Protein AF-A0A7R9XYV0-F1 (afdb_monomer_lite)

Organism: Micromonas pusilla (NCBI:txid38833)

Foldseek 3Di:
DDDDDDDDPDPDDDDADAADPDDPQQAAEEEEEADDPVVLVVLQPQDDDDPDDPPDGRHVADDALNCSNHPHRYHYYYLCQCLDPPPGSNVSQLRHAHQEYEYYPLVVCPPPPVHDSSVVSVVSGHYPYYHYD

Sequence (133 aa):
GTHVNAPNRRGEFGPGIWGGPGLDKPLRVLAVGGMSRKEADELSSTTPRAGDPPGVTRAATFPPAETLARDYDVVLSTFERMSNKTRDAGEDILRVHFLRLIVDEGHLLGSIGAETTRVQRVRAVRAERRWMM

Radius of gyration: 17.6 Å; chains: 1; bounding box: 37×53×54 Å

Secondary structure (DSSP, 8-state):
----PPP-------S-B---TT------EEEEE---HHHHHHHH--SPPTTPPTT----SSPPPHHHHHHH-SEEEEEHHHHH--STTSSHHHHHBEEEEEEETTGGGGSSTTSHHHHHHHHHHSEEEEEEE-

InterPro domains:
  IPR000330 SNF2, N-terminal domain [PF00176] (32-132)
  IPR027417 P-loop containing nucleoside triphosphate hydrolase [SSF52540] (70-133)
  IPR038718 SNF2-like, N-terminal domain superfamily [G3DSA:3.40.50.10810] (25-133)

Structure (mmCIF, N/CA/C/O backbone):
data_AF-A0A7R9XYV0-F1
#
_entry.id   AF-A0A7R9XYV0-F1
#
loop_
_atom_site.group_PDB
_atom_site.id
_atom_site.type_symbol
_atom_site.label_atom_id
_atom_site.lab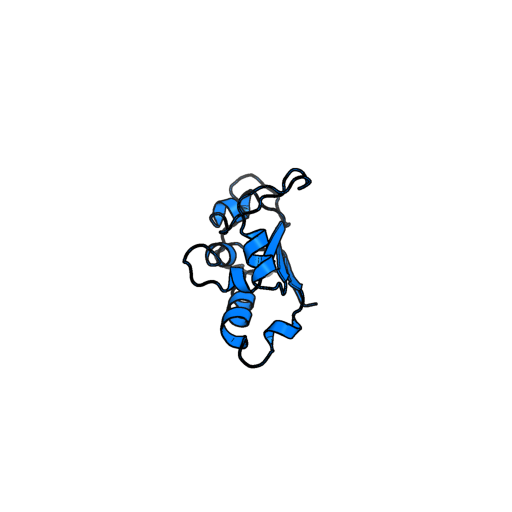el_alt_id
_atom_site.label_comp_id
_atom_site.label_asym_id
_atom_site.label_entity_id
_atom_site.label_seq_id
_atom_site.pdbx_PDB_ins_code
_atom_site.Cartn_x
_atom_site.Cartn_y
_atom_site.Cartn_z
_atom_site.occupancy
_atom_site.B_iso_or_equiv
_atom_site.auth_seq_id
_atom_site.auth_comp_id
_atom_site.auth_asym_id
_atom_site.auth_atom_id
_atom_site.pdbx_PDB_model_num
ATOM 1 N N . GLY A 1 1 ? -4.195 -33.792 39.347 1.00 36.81 1 GLY A N 1
ATOM 2 C CA . GLY A 1 1 ? -4.936 -33.538 38.101 1.00 36.81 1 GLY A CA 1
ATOM 3 C C . GLY A 1 1 ? -4.562 -32.171 37.594 1.00 36.81 1 GLY A C 1
ATOM 4 O O . GLY A 1 1 ? -5.126 -31.190 38.048 1.00 36.81 1 GLY A O 1
ATOM 5 N N . THR A 1 2 ? -3.544 -32.097 36.746 1.00 31.06 2 THR A N 1
ATOM 6 C CA . THR A 1 2 ? 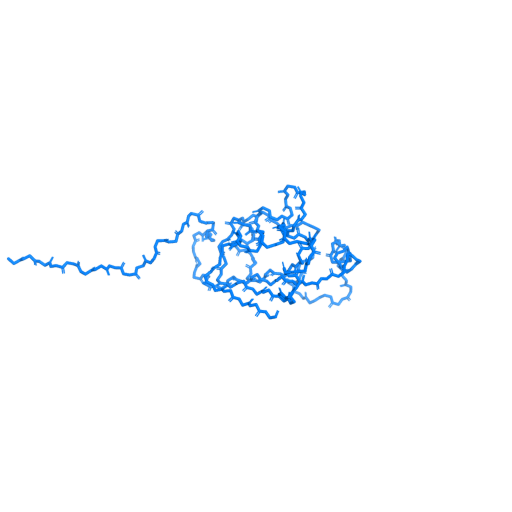-3.063 -30.852 36.146 1.00 31.06 2 THR A CA 1
ATOM 7 C C . THR A 1 2 ? -3.692 -30.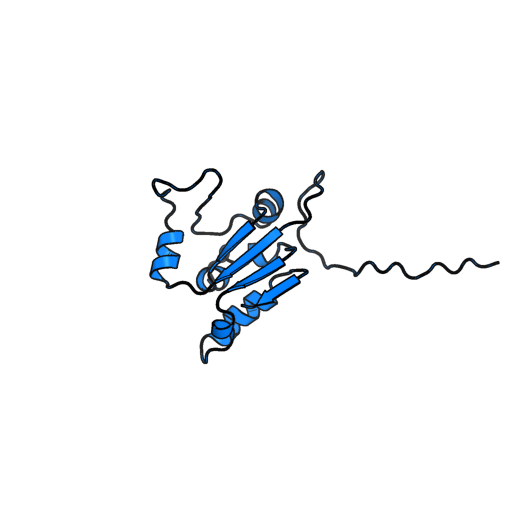723 34.765 1.00 31.06 2 THR A C 1
ATOM 9 O O . THR A 1 2 ? -3.403 -31.505 33.862 1.00 31.06 2 THR A O 1
ATOM 12 N N . HIS A 1 3 ? -4.610 -29.768 34.620 1.00 31.69 3 HIS A N 1
ATOM 13 C CA . HIS A 1 3 ? -5.166 -29.390 33.326 1.00 31.69 3 HIS A CA 1
ATOM 14 C C . HIS A 1 3 ? -4.051 -28.784 32.469 1.00 31.69 3 HIS A C 1
ATOM 16 O O . HIS A 1 3 ? -3.547 -27.699 32.748 1.00 31.69 3 HIS A O 1
ATOM 22 N N . VAL A 1 4 ? -3.660 -29.515 31.429 1.00 36.44 4 VAL A N 1
ATOM 23 C CA . VAL A 1 4 ? -2.806 -29.036 30.343 1.00 36.44 4 VAL A CA 1
ATOM 24 C C . VAL A 1 4 ? -3.636 -28.063 29.506 1.00 36.44 4 VAL A C 1
ATOM 26 O O . VAL A 1 4 ? -4.621 -28.459 28.886 1.00 36.44 4 VAL A O 1
ATOM 29 N N . ASN A 1 5 ? -3.276 -26.780 29.530 1.00 32.16 5 ASN A N 1
ATOM 30 C CA . ASN A 1 5 ? -3.882 -25.769 28.671 1.00 32.16 5 ASN A CA 1
ATOM 31 C C . ASN A 1 5 ? -3.180 -25.819 27.305 1.00 32.16 5 ASN A C 1
ATOM 33 O O . ASN A 1 5 ? -1.960 -25.671 27.222 1.00 32.16 5 ASN A O 1
ATOM 37 N N . ALA A 1 6 ? -3.939 -26.107 26.250 1.00 36.06 6 ALA A N 1
ATOM 38 C CA . ALA A 1 6 ? -3.431 -26.205 24.886 1.00 36.06 6 ALA A CA 1
ATOM 39 C C . ALA A 1 6 ? -2.925 -24.835 24.378 1.00 36.06 6 ALA A C 1
ATOM 41 O O . ALA A 1 6 ? -3.460 -23.797 24.774 1.00 36.06 6 ALA A O 1
ATOM 42 N N . PRO A 1 7 ? -1.927 -24.794 23.475 1.00 38.66 7 PRO A N 1
ATOM 43 C CA . PRO A 1 7 ? -1.404 -23.539 22.951 1.00 38.66 7 PRO A CA 1
ATOM 44 C C . PRO A 1 7 ? -2.447 -22.840 22.067 1.00 38.66 7 PRO A C 1
ATOM 46 O O . PRO A 1 7 ? -2.873 -23.353 21.029 1.00 38.66 7 PRO A O 1
ATOM 49 N N . ASN A 1 8 ? -2.846 -21.640 22.488 1.00 38.38 8 ASN A N 1
ATOM 50 C CA . ASN A 1 8 ? -3.710 -20.726 21.749 1.00 38.38 8 ASN A CA 1
ATOM 51 C C . ASN A 1 8 ? -2.991 -20.287 20.458 1.00 38.38 8 ASN A C 1
ATOM 53 O O . ASN A 1 8 ? -2.082 -19.462 20.496 1.00 38.38 8 ASN A O 1
ATOM 57 N N . ARG A 1 9 ? -3.380 -20.853 19.307 1.00 40.38 9 ARG A N 1
ATOM 58 C CA . ARG A 1 9 ? -2.901 -20.465 17.966 1.00 40.38 9 ARG A CA 1
ATOM 59 C C . ARG A 1 9 ? -3.468 -19.103 17.540 1.00 40.38 9 ARG A C 1
ATOM 61 O O . ARG A 1 9 ? -4.222 -19.014 16.573 1.00 40.38 9 ARG A O 1
ATOM 68 N N . ARG A 1 10 ? -3.105 -18.029 18.235 1.00 36.94 10 ARG A N 1
ATOM 69 C CA . ARG A 1 10 ? -3.212 -16.671 17.690 1.00 36.94 10 ARG A CA 1
ATOM 70 C C . ARG A 1 10 ? -1.799 -16.165 17.488 1.00 36.94 10 ARG A C 1
ATOM 72 O O . ARG A 1 10 ? -1.099 -15.905 18.457 1.00 36.94 10 ARG A O 1
ATOM 79 N N . GLY A 1 11 ? -1.384 -16.122 16.223 1.00 35.88 11 GLY A N 1
ATOM 80 C CA . GLY A 1 11 ? -0.112 -15.538 15.825 1.00 35.88 11 GLY A CA 1
ATOM 81 C C . GLY A 1 11 ? 0.002 -14.136 16.408 1.00 35.88 11 GLY A C 1
ATOM 82 O O . GLY A 1 11 ? -0.914 -13.326 16.281 1.00 35.88 11 GLY A O 1
ATOM 83 N N . GLU A 1 12 ? 1.099 -13.887 17.102 1.00 36.72 12 GLU A N 1
ATOM 84 C CA . GLU A 1 12 ? 1.438 -12.576 17.624 1.00 36.72 12 GLU A CA 1
ATOM 85 C C . GLU A 1 12 ? 1.708 -11.648 16.431 1.00 36.72 12 GLU A C 1
ATOM 87 O O . GLU A 1 12 ? 2.749 -11.716 15.778 1.00 36.72 12 GLU A O 1
ATOM 92 N N . PHE A 1 13 ? 0.725 -10.817 16.087 1.00 46.28 13 PHE A N 1
ATOM 93 C CA . PHE A 1 13 ? 0.873 -9.771 15.081 1.00 46.28 13 PHE A CA 1
ATOM 94 C C . PHE A 1 13 ? 1.501 -8.540 15.747 1.00 46.28 13 PHE A C 1
ATOM 96 O O . PHE A 1 13 ? 1.024 -8.076 16.780 1.00 46.28 13 PHE A O 1
ATOM 103 N N . GLY A 1 14 ? 2.595 -8.030 15.170 1.00 45.97 14 GLY A N 1
ATOM 104 C CA . GLY A 1 14 ? 3.375 -6.918 15.724 1.00 45.97 14 GLY A CA 1
ATOM 105 C C . GLY A 1 14 ? 2.609 -5.585 15.870 1.00 45.97 14 GLY A C 1
ATOM 106 O O . GLY A 1 14 ? 1.455 -5.466 15.454 1.00 45.97 14 GLY A O 1
ATOM 107 N N . PRO A 1 15 ? 3.256 -4.540 16.424 1.00 52.16 15 PRO A N 1
ATOM 108 C CA . PRO A 1 15 ? 2.604 -3.290 16.826 1.00 52.16 15 PRO A CA 1
ATOM 109 C C . PRO A 1 15 ? 2.291 -2.396 15.613 1.00 52.16 15 PRO A C 1
ATOM 111 O O . PRO A 1 15 ? 3.058 -1.494 15.275 1.00 52.16 15 PRO A O 1
ATOM 114 N N . GLY A 1 16 ? 1.223 -2.696 14.871 1.00 56.41 16 GLY A N 1
ATOM 115 C CA . GLY A 1 16 ? 0.648 -1.832 13.829 1.00 56.41 16 GLY A CA 1
ATOM 116 C C . GLY A 1 16 ? -0.494 -0.975 14.371 1.00 56.41 16 GLY A C 1
ATOM 117 O O . GLY A 1 16 ? -1.091 -1.324 15.387 1.00 56.41 16 GLY A O 1
ATOM 118 N N . ILE A 1 17 ? -0.808 0.138 13.699 1.00 63.88 17 ILE A N 1
ATOM 119 C CA . ILE A 1 17 ? -1.995 0.927 14.049 1.00 63.88 17 ILE A CA 1
ATOM 120 C C . ILE A 1 17 ? -3.226 0.158 13.567 1.00 63.88 17 ILE A C 1
ATOM 122 O O . ILE A 1 17 ? -3.434 -0.037 12.367 1.00 63.88 17 ILE A O 1
ATOM 126 N N . TRP A 1 18 ? -4.032 -0.281 14.527 1.00 64.69 18 TRP A N 1
ATOM 127 C CA . TRP A 1 18 ? -5.373 -0.805 14.309 1.00 64.69 18 TRP A CA 1
ATOM 128 C C . TRP A 1 18 ? -6.370 0.325 14.586 1.00 64.69 18 TRP A C 1
ATOM 130 O O . TRP A 1 18 ? -6.154 1.127 15.493 1.00 64.69 18 TRP A O 1
ATOM 140 N N . GLY A 1 19 ? -7.427 0.435 13.776 1.00 54.06 19 GLY A N 1
ATOM 141 C CA . GLY A 1 19 ? -8.462 1.463 13.944 1.00 54.06 19 GLY A CA 1
ATOM 142 C C . GLY A 1 19 ? -9.007 1.523 15.380 1.00 54.06 19 GLY A C 1
ATOM 143 O O . GLY A 1 19 ? -9.084 0.501 16.056 1.00 54.06 19 GLY A O 1
ATOM 144 N N . GLY A 1 20 ? -9.331 2.735 15.840 1.00 46.97 20 GLY A N 1
ATOM 145 C CA . GLY A 1 20 ? -9.718 3.045 17.223 1.00 46.97 20 GLY A CA 1
ATOM 146 C C . GLY A 1 20 ? -10.981 2.334 17.748 1.00 46.97 20 GLY A C 1
ATOM 147 O O . GLY A 1 20 ? -11.615 1.554 17.035 1.00 46.97 20 GLY A O 1
ATOM 148 N N . PRO A 1 21 ? -11.354 2.591 19.015 1.00 40.53 21 PRO A N 1
ATOM 149 C CA . PRO A 1 21 ? -12.288 1.748 19.756 1.00 40.53 21 PRO A CA 1
ATOM 150 C C . PRO A 1 21 ? -13.715 1.817 19.193 1.00 40.53 21 PRO A C 1
ATOM 152 O O . PRO A 1 21 ? -14.299 2.895 19.110 1.00 40.53 21 PRO A O 1
ATOM 155 N N . GLY A 1 22 ? -14.272 0.647 18.849 1.00 49.16 22 GLY A N 1
ATOM 156 C CA . GLY A 1 22 ? -15.691 0.464 18.513 1.00 49.16 22 GLY A CA 1
ATOM 157 C C . GLY A 1 22 ? -16.019 -0.262 17.201 1.00 49.16 22 GLY A C 1
ATOM 158 O O . GLY A 1 22 ? -17.198 -0.387 16.893 1.00 49.16 22 GLY A O 1
ATOM 159 N N . LEU A 1 23 ? -15.041 -0.743 16.422 1.00 47.31 23 LEU A N 1
ATOM 160 C CA . LEU A 1 23 ? -15.299 -1.260 15.070 1.00 47.31 23 LEU A CA 1
ATOM 161 C C . LEU A 1 23 ? -14.760 -2.681 14.834 1.00 47.31 23 LEU A C 1
ATOM 163 O O . LEU A 1 23 ? -13.550 -2.893 14.749 1.00 47.31 23 LEU A O 1
ATOM 167 N N . ASP A 1 24 ? -15.679 -3.617 14.583 1.00 53.03 24 ASP A N 1
ATOM 168 C CA . ASP A 1 24 ? -15.455 -4.774 13.709 1.00 53.03 24 ASP A CA 1
ATOM 169 C C . ASP A 1 24 ? -15.154 -4.272 12.283 1.00 53.03 24 ASP A C 1
ATOM 171 O O . ASP A 1 24 ? -16.018 -4.262 11.407 1.00 53.03 24 ASP A O 1
ATOM 175 N N . LYS A 1 25 ? -13.925 -3.817 12.013 1.00 52.22 25 LYS A N 1
ATOM 176 C CA . LYS A 1 25 ? -13.471 -3.552 10.635 1.00 52.22 25 LYS A CA 1
ATOM 177 C C . LYS A 1 25 ? -12.320 -4.473 10.241 1.00 52.22 25 LYS A C 1
ATOM 179 O O . LYS A 1 25 ? -11.157 -4.106 10.428 1.00 52.22 25 LYS A O 1
ATOM 184 N N . PRO A 1 26 ? -12.619 -5.645 9.648 1.00 55.47 26 PRO A N 1
ATOM 185 C CA . PRO A 1 26 ? -11.608 -6.597 9.221 1.00 55.47 26 PRO A CA 1
ATOM 186 C C . PRO A 1 26 ? -11.348 -6.563 7.707 1.00 55.47 26 PRO A C 1
ATOM 188 O O . PRO A 1 26 ? -11.001 -7.596 7.154 1.00 55.47 26 PRO A O 1
ATOM 191 N N . LEU A 1 27 ? -11.509 -5.436 6.999 1.00 59.81 27 LEU A N 1
ATOM 192 C CA . LEU A 1 27 ? -11.206 -5.362 5.561 1.00 59.81 27 LEU A CA 1
ATOM 193 C C . LEU A 1 27 ? -10.520 -4.039 5.212 1.00 59.81 27 LEU A C 1
ATOM 195 O O . LEU A 1 27 ? -11.174 -3.032 4.981 1.00 59.81 27 LEU A O 1
ATOM 199 N N . ARG A 1 28 ? -9.184 -4.066 5.165 1.00 80.88 28 ARG A N 1
ATOM 200 C CA . ARG A 1 28 ? -8.376 -2.997 4.564 1.00 80.88 28 ARG A CA 1
ATOM 201 C C . ARG A 1 28 ? -7.582 -3.561 3.403 1.00 80.88 28 ARG A C 1
ATOM 203 O O . ARG A 1 28 ? -6.811 -4.507 3.600 1.00 80.88 28 ARG A O 1
ATOM 210 N N . VAL A 1 29 ? -7.764 -2.998 2.215 1.00 82.88 29 VAL A N 1
ATOM 211 C CA . VAL A 1 29 ? -7.055 -3.427 1.005 1.00 82.88 29 VAL A CA 1
ATOM 212 C C . VAL A 1 29 ? -6.178 -2.295 0.501 1.00 82.88 29 VAL A C 1
ATOM 214 O O . VAL A 1 29 ? -6.665 -1.199 0.257 1.00 82.88 29 VAL A O 1
ATOM 217 N N . LEU A 1 30 ? -4.893 -2.573 0.316 1.00 84.12 30 LEU A N 1
ATOM 218 C CA . LEU A 1 30 ? -3.995 -1.705 -0.434 1.00 84.12 30 LEU A CA 1
ATOM 219 C C . LEU A 1 30 ? -3.790 -2.317 -1.818 1.00 84.12 30 LEU A C 1
ATOM 221 O O . LEU A 1 30 ? -3.325 -3.451 -1.904 1.00 84.12 30 LEU A O 1
ATOM 225 N N . ALA A 1 31 ? -4.113 -1.584 -2.880 1.00 85.25 31 ALA A N 1
ATOM 226 C CA . ALA A 1 31 ? -3.755 -1.949 -4.246 1.00 85.25 31 ALA A CA 1
ATOM 227 C C . ALA A 1 31 ? -2.680 -0.995 -4.778 1.00 85.25 31 ALA A C 1
ATOM 229 O O . ALA A 1 31 ? -2.810 0.226 -4.654 1.00 85.25 31 ALA A O 1
ATOM 230 N N . VAL A 1 32 ? -1.611 -1.552 -5.346 1.00 84.94 32 VAL A N 1
ATOM 231 C CA . VAL A 1 32 ? -0.475 -0.802 -5.891 1.00 84.94 32 VAL A CA 1
ATOM 232 C C . VAL A 1 32 ? -0.202 -1.273 -7.310 1.00 84.94 32 VAL A C 1
ATOM 234 O O . VAL A 1 32 ? 0.023 -2.462 -7.490 1.00 84.94 32 VAL A O 1
ATOM 237 N N . GLY A 1 33 ? -0.184 -0.360 -8.282 1.00 81.81 33 GLY A N 1
ATOM 238 C CA . GLY A 1 33 ? 0.076 -0.690 -9.687 1.00 81.81 33 GLY A CA 1
ATOM 239 C C . GLY A 1 33 ? 1.188 0.126 -10.341 1.00 81.81 33 GLY A C 1
ATOM 240 O O . GLY A 1 33 ? 1.646 1.155 -9.814 1.00 81.81 33 GLY A O 1
ATOM 241 N N . GLY A 1 34 ? 1.616 -0.351 -11.511 1.00 71.62 34 GLY A N 1
ATOM 242 C CA . GLY A 1 34 ? 2.409 0.417 -12.463 1.00 71.62 34 GLY A CA 1
ATOM 243 C C . GLY A 1 34 ? 1.561 1.526 -13.078 1.00 71.62 34 GLY A C 1
ATOM 244 O O . GLY A 1 34 ? 0.469 1.284 -13.572 1.00 71.62 34 GLY A O 1
ATOM 245 N N . MET A 1 35 ? 2.044 2.760 -13.019 1.00 66.94 35 MET A N 1
ATOM 246 C CA . MET A 1 35 ? 1.367 3.910 -13.608 1.00 66.94 35 MET A CA 1
ATOM 247 C C . MET A 1 35 ? 2.437 4.877 -14.095 1.00 66.94 35 MET A C 1
ATOM 249 O O . MET A 1 35 ? 3.458 5.044 -13.420 1.00 66.94 35 MET A O 1
ATOM 253 N N . SER A 1 36 ? 2.248 5.470 -15.273 1.00 63.06 36 SER A N 1
ATOM 254 C CA . SER A 1 36 ? 3.211 6.434 -15.796 1.00 63.06 36 SER A CA 1
ATOM 255 C C . SER A 1 36 ? 3.259 7.668 -14.898 1.00 63.06 36 SER A C 1
ATOM 257 O O . SER A 1 36 ? 2.267 8.049 -14.278 1.00 63.06 36 SER A O 1
ATOM 259 N N . ARG A 1 37 ? 4.405 8.348 -14.859 1.00 60.78 37 ARG A N 1
ATOM 260 C CA . ARG A 1 37 ? 4.568 9.563 -14.052 1.00 60.78 37 ARG A CA 1
ATOM 261 C C . ARG A 1 37 ? 3.537 10.648 -14.373 1.00 60.78 37 ARG A C 1
ATOM 263 O O . ARG A 1 37 ? 3.069 11.325 -13.469 1.00 60.78 37 ARG A O 1
ATOM 270 N N . LYS A 1 38 ? 3.120 10.752 -15.641 1.00 63.09 38 LYS A N 1
ATOM 271 C CA . LYS A 1 38 ? 2.043 11.661 -16.066 1.00 63.09 38 LYS A CA 1
ATOM 27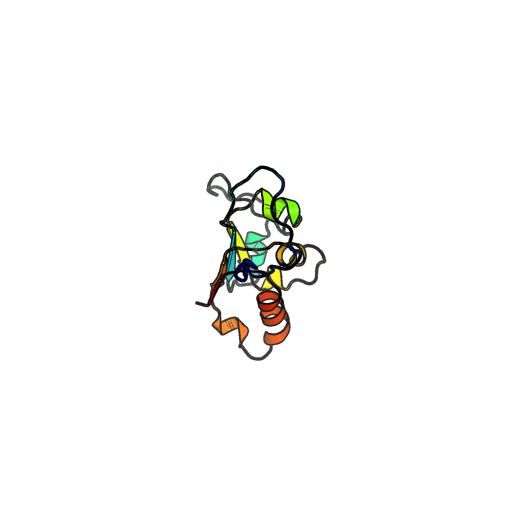2 C C . LYS A 1 38 ? 0.711 11.306 -15.409 1.00 63.09 38 LYS A C 1
ATOM 274 O O . LYS A 1 38 ? 0.046 12.184 -14.881 1.00 63.09 38 LYS A O 1
ATOM 279 N N . GLU A 1 39 ? 0.346 10.029 -15.395 1.00 65.81 39 GLU A N 1
ATOM 280 C CA . GLU A 1 39 ? -0.884 9.554 -14.751 1.00 65.81 39 GLU A CA 1
ATOM 281 C C . GLU A 1 39 ? -0.807 9.669 -13.218 1.00 65.81 39 GLU A C 1
ATOM 283 O O . GLU A 1 39 ? -1.789 10.015 -12.562 1.00 65.81 39 GLU A O 1
ATOM 288 N N . ALA A 1 40 ? 0.374 9.445 -12.633 1.00 64.00 40 ALA A N 1
ATOM 289 C CA . ALA A 1 40 ? 0.606 9.634 -11.206 1.00 64.00 40 ALA A CA 1
ATOM 290 C C . ALA A 1 40 ? 0.478 11.113 -10.796 1.00 64.00 40 ALA A C 1
ATOM 292 O O . ALA A 1 40 ? -0.142 11.403 -9.766 1.00 64.00 40 ALA A O 1
ATOM 293 N N . ASP A 1 41 ? 1.018 12.033 -11.599 1.00 63.97 41 ASP A N 1
ATOM 294 C CA . ASP A 1 41 ? 0.884 13.483 -11.431 1.00 63.97 41 ASP A CA 1
ATOM 295 C C . ASP A 1 41 ? -0.577 13.925 -11.634 1.00 63.97 41 ASP A C 1
ATOM 297 O O . ASP A 1 41 ? -1.103 14.697 -10.832 1.00 63.97 41 ASP A O 1
ATOM 301 N N . GLU A 1 42 ? -1.286 13.361 -12.619 1.00 64.88 42 GLU A N 1
ATOM 302 C CA . GLU A 1 42 ? -2.720 13.604 -12.838 1.00 64.88 42 GLU A CA 1
ATOM 303 C C . GLU A 1 42 ? -3.582 13.152 -11.653 1.00 64.88 42 GLU A C 1
ATOM 305 O O . GLU A 1 42 ? -4.456 13.897 -11.214 1.00 64.88 42 GLU A O 1
ATOM 310 N N . LEU A 1 43 ? -3.320 11.977 -11.072 1.00 62.12 43 LEU A N 1
ATOM 311 C CA . LEU A 1 43 ? -3.992 11.536 -9.843 1.00 62.12 43 LEU A CA 1
ATOM 312 C C . LEU A 1 43 ? -3.603 12.378 -8.622 1.00 62.12 43 LEU A C 1
ATOM 314 O O . LEU A 1 43 ? -4.290 12.334 -7.600 1.00 62.12 43 LEU A O 1
ATOM 318 N N . SER A 1 44 ? -2.453 13.061 -8.675 1.00 59.44 44 SER A N 1
ATOM 319 C CA . SER A 1 44 ? -1.958 13.937 -7.598 1.00 59.44 44 SER A CA 1
ATOM 320 C C . SER A 1 44 ? -2.573 15.324 -7.670 1.00 59.44 44 SER A C 1
ATOM 322 O O . SER A 1 44 ? -2.496 16.065 -6.690 1.00 59.44 44 SER A O 1
ATOM 324 N N . SER A 1 45 ? -3.217 15.658 -8.791 1.00 62.97 45 SER A N 1
ATOM 325 C CA . SER A 1 45 ? -4.062 16.836 -8.895 1.00 62.97 45 SER A CA 1
ATOM 326 C C . SER A 1 45 ? -5.151 16.769 -7.829 1.00 62.97 45 SER A C 1
ATOM 328 O O . SER A 1 45 ? -5.978 15.860 -7.798 1.00 62.97 45 SER A O 1
ATOM 330 N N . THR A 1 46 ? -5.157 17.767 -6.952 1.00 58.72 46 THR A N 1
ATOM 331 C CA . THR A 1 46 ? -6.178 17.970 -5.918 1.00 58.72 46 THR A CA 1
ATOM 332 C C . THR A 1 46 ? -7.499 18.483 -6.494 1.00 58.72 46 THR A C 1
ATOM 334 O O . THR A 1 46 ? -8.436 18.735 -5.740 1.00 58.72 46 THR A O 1
ATOM 337 N N . THR A 1 47 ? -7.591 18.651 -7.819 1.00 59.19 47 THR A N 1
ATOM 338 C CA . THR A 1 47 ? -8.809 19.111 -8.487 1.00 59.19 47 THR A CA 1
ATOM 339 C C . THR A 1 47 ? -9.753 17.921 -8.679 1.00 59.19 47 THR A C 1
ATOM 341 O O . THR A 1 47 ? -9.390 16.986 -9.400 1.00 59.19 47 THR A O 1
ATOM 344 N N . PRO A 1 48 ? -10.959 17.928 -8.079 1.00 58.47 48 PRO A N 1
ATOM 345 C CA . PRO A 1 48 ? -11.960 16.895 -8.329 1.00 58.47 48 PRO A CA 1
ATOM 346 C C . PRO A 1 48 ? -12.283 16.845 -9.824 1.00 58.47 48 PRO A C 1
ATOM 348 O O . PRO A 1 48 ? -12.553 17.888 -10.428 1.00 58.47 48 PRO A O 1
ATOM 351 N N . ARG A 1 49 ? -12.253 15.661 -10.449 1.00 65.25 49 ARG A N 1
ATOM 352 C CA . ARG A 1 49 ? -12.704 15.550 -11.842 1.00 65.25 49 ARG A CA 1
ATOM 353 C C . ARG A 1 49 ? -14.227 15.560 -11.857 1.00 65.25 49 ARG A C 1
ATOM 355 O O . ARG A 1 49 ? -14.878 14.914 -11.037 1.00 65.25 49 ARG A O 1
ATOM 362 N N . ALA A 1 50 ? -14.797 16.262 -12.832 1.00 63.28 50 ALA A N 1
ATOM 363 C CA . ALA A 1 50 ? -16.216 16.140 -13.130 1.00 63.28 50 ALA A CA 1
ATOM 364 C C . ALA A 1 50 ? -16.530 14.663 -13.435 1.00 63.28 50 ALA A C 1
ATOM 366 O O . ALA A 1 50 ? -15.990 14.104 -14.389 1.00 63.28 50 ALA A O 1
ATOM 367 N N . GLY A 1 51 ? -17.361 14.038 -12.597 1.00 70.88 51 GLY A N 1
ATOM 368 C CA . GLY A 1 51 ? -17.742 12.628 -12.719 1.00 70.88 51 GLY A CA 1
ATOM 369 C C . GLY A 1 51 ? -17.062 11.657 -11.747 1.00 70.88 51 GLY A C 1
ATOM 370 O O . GLY A 1 51 ? -17.326 10.461 -11.847 1.00 70.88 51 GLY A O 1
ATOM 371 N N . ASP A 1 52 ? -16.228 12.119 -10.806 1.00 67.88 52 ASP A N 1
ATOM 372 C CA . ASP A 1 52 ? -15.740 11.236 -9.737 1.00 67.88 52 ASP A CA 1
ATOM 373 C C . ASP A 1 52 ? -16.927 10.738 -8.877 1.00 67.88 52 ASP A C 1
ATOM 375 O O . ASP A 1 52 ? -17.777 11.542 -8.472 1.00 67.88 52 ASP A O 1
ATOM 379 N N . PRO A 1 53 ? -17.030 9.423 -8.599 1.00 70.81 53 PRO A N 1
ATOM 380 C CA . PRO A 1 53 ? -18.118 8.898 -7.791 1.00 70.81 53 PRO A CA 1
ATOM 381 C C . PRO A 1 53 ? -18.023 9.388 -6.336 1.00 70.81 53 PRO A C 1
ATOM 383 O O . PRO A 1 53 ? -16.927 9.663 -5.834 1.00 70.81 53 PRO A O 1
ATOM 386 N N . PRO A 1 54 ? -19.162 9.491 -5.626 1.00 71.88 54 PRO A N 1
ATOM 387 C CA . PRO A 1 54 ? -19.175 9.930 -4.236 1.00 71.88 54 PRO A CA 1
ATOM 388 C C . PRO A 1 54 ? -18.307 9.010 -3.366 1.00 71.88 54 PRO A C 1
ATOM 390 O O . PRO A 1 54 ? -18.399 7.787 -3.458 1.00 71.88 54 PRO A O 1
ATOM 393 N N . GLY A 1 55 ? -17.462 9.608 -2.520 1.00 67.88 55 GLY A N 1
ATOM 394 C CA . GLY A 1 55 ? -16.539 8.884 -1.636 1.00 67.88 55 GLY A CA 1
ATOM 395 C C . GLY A 1 55 ? -15.141 8.633 -2.213 1.00 67.88 55 GLY A C 1
ATOM 396 O O . GLY A 1 55 ? -14.307 8.046 -1.526 1.00 67.88 55 GLY A O 1
ATOM 397 N N . VAL A 1 56 ? -14.847 9.091 -3.436 1.00 68.75 56 VAL A N 1
ATOM 398 C CA . VAL A 1 56 ? -13.482 9.069 -3.983 1.00 68.75 56 VAL A CA 1
ATOM 399 C C . VAL A 1 56 ? -12.725 10.324 -3.560 1.00 68.75 56 VAL A C 1
ATOM 401 O O . VAL A 1 56 ? -13.021 11.428 -4.011 1.00 68.75 56 VAL A O 1
ATOM 404 N N . THR A 1 57 ? -11.701 10.144 -2.729 1.00 67.00 57 THR A N 1
ATOM 405 C CA . THR A 1 57 ? -10.768 11.213 -2.352 1.00 67.00 57 THR A CA 1
ATOM 406 C C . THR A 1 57 ? -9.468 11.053 -3.134 1.00 67.00 57 THR A C 1
ATOM 408 O O . THR A 1 57 ? -8.757 10.061 -2.967 1.00 67.00 57 THR A O 1
ATOM 411 N N . ARG A 1 58 ? -9.132 12.041 -3.972 1.00 70.44 58 ARG A N 1
ATOM 412 C CA . ARG A 1 58 ? -7.807 12.163 -4.596 1.00 70.44 58 ARG A CA 1
ATOM 413 C C . ARG A 1 58 ? -6.950 13.120 -3.779 1.00 70.44 58 ARG A C 1
ATOM 415 O O . ARG A 1 58 ? -7.335 14.263 -3.559 1.00 70.44 58 ARG A O 1
ATOM 422 N N . ALA A 1 59 ? -5.788 12.658 -3.338 1.00 66.81 59 ALA A N 1
ATOM 423 C CA . ALA A 1 59 ? -4.838 13.475 -2.596 1.00 66.81 59 ALA A CA 1
ATOM 424 C C . ALA A 1 59 ? -3.439 13.316 -3.189 1.00 66.81 59 ALA A C 1
ATOM 426 O O . ALA A 1 59 ? -3.069 12.233 -3.644 1.00 66.81 59 ALA A O 1
ATOM 427 N N . ALA A 1 60 ? -2.652 14.393 -3.184 1.00 67.12 60 ALA A N 1
ATOM 428 C CA . ALA A 1 60 ? -1.247 14.359 -3.592 1.00 67.12 60 ALA A CA 1
ATOM 429 C C . ALA A 1 60 ? -0.382 13.550 -2.606 1.00 67.12 60 ALA A C 1
ATOM 431 O O . ALA A 1 60 ? 0.588 12.907 -3.003 1.00 67.12 60 ALA A O 1
ATOM 432 N N . THR A 1 61 ? -0.769 13.536 -1.329 1.00 73.88 61 THR A N 1
ATOM 433 C CA . THR A 1 61 ? -0.110 12.814 -0.235 1.00 73.88 61 THR A CA 1
ATOM 434 C C . THR A 1 61 ? -1.079 11.843 0.427 1.00 73.88 61 THR A C 1
ATOM 436 O O . THR A 1 61 ? -2.296 12.016 0.343 1.00 73.88 61 THR A O 1
ATOM 439 N N . PHE A 1 62 ? -0.554 10.819 1.101 1.00 79.81 62 PHE A N 1
ATOM 440 C CA . PHE A 1 62 ? -1.409 9.993 1.946 1.00 79.81 62 PHE A CA 1
ATOM 441 C C . PHE A 1 62 ? -1.849 10.784 3.179 1.00 79.81 62 PHE A C 1
ATOM 443 O O . PHE A 1 62 ? 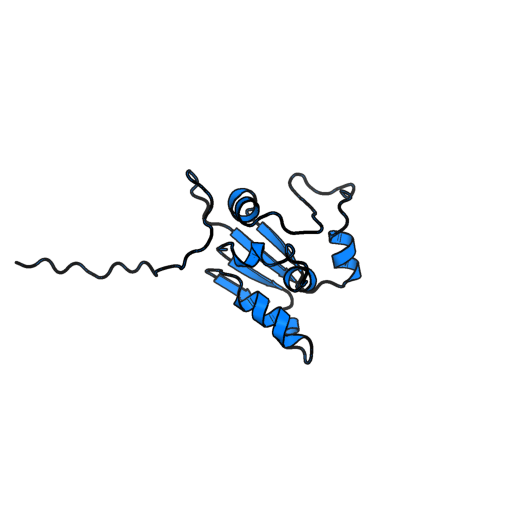-1.077 11.600 3.689 1.00 79.81 62 PHE A O 1
ATOM 450 N N . PRO A 1 63 ? -3.085 10.575 3.660 1.00 83.94 63 PRO A N 1
ATOM 451 C CA . PRO A 1 63 ? -3.467 11.066 4.968 1.00 83.94 63 PRO A CA 1
ATOM 452 C C . PRO A 1 63 ? -2.668 10.329 6.060 1.00 83.94 63 PRO A C 1
ATOM 454 O O . PRO A 1 63 ? -2.124 9.249 5.801 1.00 83.94 63 PRO A O 1
ATOM 457 N N . PRO A 1 64 ? -2.626 10.873 7.289 1.00 86.56 64 PRO A N 1
ATOM 458 C CA . PRO A 1 64 ? -1.939 10.237 8.407 1.00 86.56 64 PRO A CA 1
ATOM 459 C C . PRO A 1 64 ? -2.387 8.788 8.622 1.00 86.56 64 PRO A C 1
ATOM 461 O O . PRO A 1 64 ? -3.550 8.446 8.389 1.00 86.56 64 PRO A O 1
ATOM 464 N N . ALA A 1 65 ? -1.492 7.941 9.138 1.00 85.81 65 ALA A N 1
ATOM 465 C CA . ALA A 1 65 ? -1.758 6.511 9.319 1.00 85.81 65 ALA A CA 1
ATOM 466 C C . ALA A 1 65 ? -3.039 6.205 10.122 1.00 85.81 65 ALA A C 1
ATOM 468 O O . ALA A 1 65 ? -3.735 5.235 9.832 1.00 85.81 65 ALA A O 1
ATOM 469 N N . GLU A 1 66 ? -3.382 7.032 11.113 1.00 86.31 66 GLU A N 1
ATOM 470 C CA . GLU A 1 66 ? -4.614 6.873 11.897 1.00 86.31 66 GLU A CA 1
ATOM 471 C C . GLU A 1 66 ? -5.874 7.116 11.062 1.00 86.31 66 GLU A C 1
ATOM 473 O O . GLU A 1 66 ? -6.829 6.344 11.150 1.00 86.31 66 GLU A O 1
ATOM 478 N N . THR A 1 67 ? -5.855 8.153 10.224 1.00 86.06 67 THR A N 1
ATOM 479 C CA . THR A 1 67 ? -6.932 8.470 9.282 1.00 86.06 67 THR A CA 1
ATOM 480 C C . THR A 1 67 ? -7.047 7.365 8.233 1.00 86.06 67 THR A C 1
ATOM 482 O O . THR A 1 67 ? -8.139 6.848 8.017 1.00 86.06 67 THR A O 1
ATOM 485 N N . LEU A 1 68 ? -5.923 6.909 7.658 1.00 84.31 68 LEU A N 1
ATOM 486 C CA . LEU A 1 68 ? -5.888 5.749 6.754 1.00 84.31 68 LEU A CA 1
ATOM 487 C C . LEU A 1 68 ? -6.506 4.499 7.392 1.00 84.31 68 LEU A C 1
ATOM 489 O O . LEU A 1 68 ? -7.290 3.802 6.758 1.00 84.31 68 LEU A O 1
ATOM 493 N N . ALA A 1 69 ? -6.168 4.203 8.648 1.00 85.19 69 ALA A N 1
ATOM 494 C CA . ALA A 1 69 ? -6.652 3.009 9.334 1.00 85.19 69 ALA A CA 1
ATOM 495 C C . ALA A 1 69 ? -8.138 3.085 9.730 1.00 85.19 69 ALA A C 1
ATOM 497 O O . ALA A 1 69 ? -8.777 2.039 9.908 1.00 85.19 69 ALA A O 1
ATOM 498 N N . ARG A 1 70 ? -8.680 4.291 9.924 1.00 84.12 70 ARG A N 1
ATOM 499 C CA . ARG A 1 70 ? -10.046 4.510 10.419 1.00 84.12 70 ARG A CA 1
ATOM 500 C C . ARG A 1 70 ? -11.056 4.712 9.291 1.00 84.12 70 ARG A C 1
ATOM 502 O O . ARG A 1 70 ? -12.120 4.083 9.309 1.00 84.12 70 ARG A O 1
ATOM 509 N N . ASP A 1 71 ? -10.694 5.545 8.323 1.00 86.06 71 ASP A N 1
ATOM 510 C CA . ASP A 1 71 ? -11.648 6.152 7.393 1.00 86.06 71 ASP A CA 1
ATOM 511 C C . ASP A 1 71 ? -11.601 5.523 5.993 1.00 86.06 71 ASP A C 1
ATOM 513 O O . ASP A 1 71 ? -12.509 5.747 5.198 1.00 86.06 71 ASP A O 1
ATOM 517 N N . TYR A 1 72 ? -10.582 4.705 5.696 1.00 85.50 72 TYR A N 1
ATOM 518 C CA . TYR A 1 72 ? -10.393 4.086 4.382 1.00 85.50 72 TYR A CA 1
ATOM 519 C C . TYR A 1 72 ? -10.455 2.559 4.463 1.00 85.50 72 TYR A C 1
ATOM 521 O O . TYR A 1 72 ? -9.670 1.918 5.165 1.00 85.50 72 TYR A O 1
ATOM 529 N N . ASP A 1 73 ? -11.357 1.970 3.679 1.00 85.50 73 ASP A N 1
ATOM 530 C CA . ASP A 1 73 ? -11.465 0.513 3.536 1.00 85.50 73 ASP A CA 1
ATOM 531 C C . ASP A 1 73 ? -10.603 -0.001 2.359 1.00 85.50 73 ASP A C 1
ATOM 533 O O . ASP A 1 73 ? -10.044 -1.102 2.405 1.00 85.50 73 ASP A O 1
ATOM 537 N N . VAL A 1 74 ? -10.421 0.819 1.314 1.00 88.12 74 VAL A N 1
ATOM 538 C CA . VAL A 1 74 ? -9.557 0.529 0.159 1.00 88.12 74 VAL A CA 1
ATOM 539 C C . VAL A 1 74 ? -8.662 1.729 -0.139 1.00 88.12 74 VAL A C 1
ATOM 541 O O . VAL A 1 74 ? -9.133 2.859 -0.243 1.00 88.12 74 VAL A O 1
ATOM 544 N N . VAL A 1 75 ? -7.367 1.470 -0.312 1.00 87.69 75 VAL A N 1
ATOM 545 C CA . VAL A 1 75 ? -6.360 2.454 -0.712 1.00 87.69 75 VAL A CA 1
ATOM 546 C C . VAL A 1 75 ? -5.803 2.036 -2.067 1.00 87.69 75 VAL A C 1
ATOM 548 O O . VAL A 1 75 ? -5.267 0.938 -2.208 1.00 87.69 75 VAL A O 1
ATOM 551 N N . LEU A 1 76 ? -5.922 2.913 -3.062 1.00 87.69 76 LEU A N 1
ATOM 552 C CA . LEU A 1 76 ? -5.321 2.733 -4.382 1.00 87.69 76 LEU A CA 1
ATOM 553 C C . LEU A 1 76 ? -4.091 3.638 -4.493 1.00 87.69 76 LEU A C 1
ATOM 555 O O . LEU A 1 76 ? -4.163 4.827 -4.184 1.00 87.69 76 LEU A O 1
ATOM 559 N N . SER A 1 77 ? -2.960 3.081 -4.915 1.00 84.75 77 SER A N 1
ATOM 560 C CA . SER A 1 77 ? -1.693 3.803 -5.036 1.00 84.75 77 SER A CA 1
ATOM 561 C C . SER A 1 77 ? -0.879 3.319 -6.236 1.00 84.75 77 SER A C 1
ATOM 563 O O . SER A 1 77 ? -1.171 2.303 -6.858 1.00 84.75 77 SER A O 1
ATOM 565 N N . THR A 1 78 ? 0.196 4.041 -6.535 1.00 83.25 78 THR A N 1
ATOM 566 C CA . THR A 1 78 ? 1.222 3.651 -7.504 1.00 83.25 78 THR A CA 1
ATOM 567 C C . THR A 1 78 ? 2.532 3.333 -6.786 1.00 83.25 78 THR A C 1
ATOM 569 O O . THR A 1 78 ? 2.758 3.775 -5.650 1.00 83.25 78 THR A O 1
ATOM 572 N N . PHE A 1 79 ? 3.430 2.595 -7.445 1.00 79.81 79 PHE A N 1
ATOM 573 C CA . PHE A 1 79 ? 4.778 2.381 -6.910 1.00 79.81 79 PHE A CA 1
ATOM 574 C C . PHE A 1 79 ? 5.553 3.686 -6.742 1.00 79.81 79 PHE A C 1
ATOM 576 O O . PHE A 1 79 ? 6.315 3.820 -5.788 1.00 79.81 79 PHE A O 1
ATOM 583 N N . GLU A 1 80 ? 5.375 4.648 -7.649 1.00 76.94 80 GLU A N 1
ATOM 584 C CA . GLU A 1 80 ? 6.066 5.939 -7.593 1.00 76.94 80 GLU A CA 1
ATOM 585 C C . GLU A 1 80 ? 5.683 6.726 -6.339 1.00 76.94 80 GLU A C 1
ATOM 587 O O . GLU A 1 80 ? 6.562 7.220 -5.640 1.00 76.94 80 GLU A O 1
ATOM 592 N N . ARG A 1 81 ? 4.392 6.757 -5.987 1.00 77.00 81 ARG A N 1
ATOM 593 C CA . ARG A 1 81 ? 3.918 7.426 -4.769 1.00 77.00 81 ARG A CA 1
ATOM 594 C C . ARG A 1 81 ? 4.428 6.751 -3.510 1.00 77.00 81 ARG A C 1
ATOM 596 O O . ARG A 1 81 ? 5.025 7.408 -2.669 1.00 77.00 81 ARG A O 1
ATOM 603 N N . MET A 1 82 ? 4.294 5.429 -3.438 1.00 77.62 82 MET A N 1
ATOM 604 C CA . MET A 1 82 ? 4.753 4.647 -2.288 1.00 77.62 82 MET A CA 1
ATOM 605 C C . MET A 1 82 ? 6.283 4.690 -2.105 1.00 77.62 82 MET A C 1
ATOM 607 O O . MET A 1 82 ? 6.783 4.504 -0.996 1.00 77.62 82 MET A O 1
ATOM 611 N N . SER A 1 83 ? 7.040 4.907 -3.187 1.00 72.31 83 SER A N 1
ATOM 612 C CA . SER A 1 83 ? 8.507 4.999 -3.163 1.00 72.31 83 SER A CA 1
ATOM 613 C C . SER A 1 83 ? 9.045 6.430 -3.076 1.00 72.31 83 SER A C 1
ATOM 615 O O . SER A 1 83 ? 10.260 6.602 -2.939 1.00 72.31 83 SER A O 1
ATOM 617 N N . ASN A 1 84 ? 8.176 7.446 -3.111 1.00 70.06 84 ASN A N 1
ATOM 618 C CA . ASN A 1 84 ? 8.584 8.840 -3.006 1.00 70.06 84 ASN A CA 1
ATOM 619 C C . ASN A 1 84 ? 9.204 9.110 -1.623 1.00 70.06 84 ASN A C 1
ATOM 621 O O . ASN A 1 84 ? 8.718 8.648 -0.594 1.00 70.06 84 ASN A O 1
ATOM 625 N N . LYS A 1 85 ? 10.325 9.837 -1.605 1.00 57.91 85 LYS A N 1
ATOM 626 C CA . LYS A 1 85 ? 11.117 10.122 -0.396 1.00 57.91 85 LYS A CA 1
ATOM 627 C C . LYS A 1 85 ? 10.591 11.309 0.411 1.00 57.91 85 LYS A C 1
ATOM 629 O O . LYS A 1 85 ? 11.130 11.590 1.479 1.00 57.91 85 LYS A O 1
ATOM 634 N N . THR A 1 86 ? 9.589 12.033 -0.091 1.00 57.91 86 THR A N 1
ATOM 635 C CA . THR A 1 86 ? 8.916 13.062 0.708 1.00 57.91 86 THR A CA 1
ATOM 636 C C . THR A 1 86 ? 8.235 12.386 1.894 1.00 57.91 86 THR A C 1
ATOM 638 O O . THR A 1 86 ? 7.550 11.378 1.734 1.00 57.91 86 THR A O 1
ATOM 641 N N . ARG A 1 87 ? 8.502 12.919 3.089 1.00 52.38 87 ARG A N 1
ATOM 642 C CA . ARG A 1 87 ? 8.363 12.260 4.400 1.00 52.38 87 ARG A CA 1
ATOM 643 C C . ARG A 1 87 ? 6.970 11.675 4.690 1.00 52.38 87 ARG A C 1
ATOM 645 O O . ARG A 1 87 ? 6.866 10.759 5.497 1.00 52.38 87 ARG A O 1
ATOM 652 N N . ASP A 1 88 ? 5.953 12.137 3.969 1.00 54.75 88 ASP A N 1
ATOM 653 C CA . ASP A 1 88 ? 4.542 11.855 4.245 1.00 54.75 88 ASP A CA 1
ATOM 654 C C . ASP A 1 88 ? 3.884 10.947 3.183 1.00 54.75 88 ASP A C 1
ATOM 656 O O . ASP A 1 88 ? 2.817 10.383 3.400 1.00 54.75 88 ASP A O 1
ATOM 660 N N . ALA A 1 89 ? 4.516 10.737 2.022 1.00 58.72 89 ALA A N 1
ATOM 661 C CA . ALA A 1 89 ? 3.873 10.069 0.882 1.00 58.72 89 ALA A CA 1
ATOM 662 C C . ALA A 1 89 ? 4.012 8.533 0.872 1.00 58.72 89 ALA A C 1
ATOM 664 O O . ALA A 1 89 ? 3.612 7.885 -0.088 1.00 58.72 89 ALA A O 1
ATOM 665 N N . GLY A 1 90 ? 4.524 7.911 1.933 1.00 68.44 90 GLY A N 1
ATOM 666 C CA . GLY A 1 90 ? 4.642 6.448 1.977 1.00 68.44 90 GLY A CA 1
ATOM 667 C C . GLY A 1 90 ? 4.882 5.856 3.358 1.00 68.44 90 GLY A C 1
ATOM 668 O O . GLY A 1 90 ? 4.572 4.687 3.569 1.00 68.44 90 GLY A O 1
ATOM 669 N N . GLU A 1 91 ? 5.385 6.640 4.314 1.00 80.88 91 GLU A N 1
ATOM 670 C CA . GLU A 1 91 ? 5.611 6.174 5.689 1.00 80.88 91 GLU A CA 1
ATOM 671 C C . GLU A 1 91 ? 4.305 5.817 6.405 1.00 80.88 91 GLU A C 1
ATOM 673 O O . GLU A 1 91 ? 4.245 4.802 7.098 1.00 80.88 91 GLU A O 1
ATOM 678 N N . ASP A 1 92 ? 3.234 6.586 6.195 1.00 85.31 92 ASP A N 1
ATOM 679 C CA . ASP A 1 92 ? 1.950 6.312 6.842 1.00 85.31 92 ASP A CA 1
ATOM 680 C C . ASP A 1 92 ? 1.329 4.990 6.382 1.00 85.31 92 ASP A C 1
ATOM 682 O O . ASP A 1 92 ? 0.817 4.236 7.208 1.00 85.31 92 ASP A O 1
ATOM 686 N N . ILE A 1 93 ? 1.482 4.630 5.102 1.00 86.88 93 ILE A N 1
ATOM 687 C CA . ILE A 1 93 ? 1.079 3.310 4.597 1.00 86.88 93 ILE A CA 1
ATOM 688 C C . ILE A 1 93 ? 1.821 2.194 5.338 1.00 86.88 93 ILE A C 1
ATOM 690 O O . ILE A 1 93 ? 1.215 1.190 5.706 1.00 86.88 93 ILE A O 1
ATOM 694 N N . LEU A 1 94 ? 3.124 2.349 5.588 1.00 88.56 94 LEU A N 1
ATOM 695 C CA . LEU A 1 94 ? 3.918 1.315 6.260 1.00 88.56 94 LEU A CA 1
ATOM 696 C C . LEU A 1 94 ? 3.524 1.112 7.735 1.00 88.56 94 LEU A C 1
ATOM 698 O O . LEU A 1 94 ? 3.843 0.076 8.324 1.00 88.56 94 LEU A O 1
ATOM 702 N N . ARG A 1 95 ? 2.829 2.084 8.338 1.00 88.62 95 ARG A N 1
ATOM 703 C CA . ARG A 1 95 ? 2.370 2.045 9.737 1.00 88.62 95 ARG A CA 1
ATOM 704 C C . ARG A 1 95 ? 0.993 1.400 9.906 1.00 88.62 95 ARG A C 1
ATOM 706 O O . ARG A 1 95 ? 0.647 1.001 11.023 1.00 88.62 95 ARG A O 1
ATOM 713 N N . VAL A 1 96 ? 0.230 1.271 8.822 1.00 88.00 96 VAL A N 1
ATOM 714 C CA . VAL A 1 96 ? -1.095 0.640 8.812 1.00 88.00 96 VAL A CA 1
ATOM 715 C C . VAL A 1 96 ? -0.962 -0.865 8.591 1.00 88.00 96 VAL A C 1
ATOM 717 O O . VAL A 1 96 ? -0.164 -1.325 7.774 1.00 88.00 96 VAL A O 1
ATOM 720 N N . HIS A 1 97 ? -1.758 -1.649 9.322 1.00 89.81 97 HIS A N 1
ATOM 721 C CA . HIS A 1 97 ? -1.902 -3.078 9.055 1.00 89.81 97 HIS A CA 1
ATOM 722 C C . HIS A 1 97 ? -3.095 -3.332 8.125 1.00 89.81 97 HIS A C 1
ATOM 724 O O . HIS A 1 97 ? -4.250 -3.053 8.472 1.00 89.81 97 HIS A O 1
ATOM 730 N N . PHE A 1 98 ? -2.803 -3.854 6.935 1.00 90.00 98 PHE A N 1
ATOM 731 C CA . PHE A 1 98 ? -3.794 -4.187 5.916 1.00 90.00 98 PHE A CA 1
ATOM 732 C C . PHE A 1 98 ? -4.222 -5.654 6.011 1.00 90.00 98 PHE A C 1
ATOM 734 O O . PHE A 1 98 ? -3.434 -6.536 6.345 1.00 90.00 98 PHE A O 1
ATOM 741 N N . LEU A 1 99 ? -5.464 -5.952 5.635 1.00 91.88 99 LEU A N 1
ATOM 742 C CA . LEU A 1 99 ? -5.885 -7.340 5.448 1.00 91.88 99 LEU A CA 1
ATOM 743 C C . LEU A 1 99 ? -5.252 -7.922 4.177 1.00 91.88 99 LEU A C 1
ATOM 745 O O . LEU A 1 99 ? -4.815 -9.075 4.146 1.00 91.88 99 LEU A O 1
ATOM 749 N N . ARG A 1 100 ? -5.228 -7.127 3.102 1.00 92.50 100 ARG A N 1
ATOM 750 C CA . ARG A 1 100 ? -4.744 -7.562 1.793 1.00 92.50 100 ARG A CA 1
ATOM 751 C C . ARG A 1 100 ? -3.910 -6.479 1.125 1.00 92.50 100 ARG A C 1
ATOM 753 O O . ARG A 1 100 ? -4.336 -5.335 1.026 1.00 92.50 100 ARG A O 1
ATOM 760 N N . LEU A 1 101 ? -2.756 -6.880 0.616 1.00 92.44 101 LEU A N 1
ATOM 761 C CA . LEU A 1 101 ? -1.991 -6.135 -0.371 1.00 92.44 101 LEU A CA 1
ATOM 762 C C . LEU A 1 101 ? -2.199 -6.789 -1.740 1.00 92.44 101 LEU A C 1
ATOM 764 O O . LEU A 1 101 ? -2.021 -8.001 -1.871 1.00 92.44 101 LEU A O 1
ATOM 768 N N . ILE A 1 102 ? -2.565 -5.994 -2.736 1.00 94.06 102 ILE A N 1
ATOM 769 C CA . ILE A 1 102 ? -2.661 -6.381 -4.141 1.00 94.06 102 ILE A CA 1
ATOM 770 C C . ILE A 1 102 ? -1.605 -5.579 -4.893 1.00 94.06 102 ILE A C 1
ATOM 772 O O . ILE A 1 102 ? -1.583 -4.353 -4.827 1.00 94.06 102 ILE A O 1
ATOM 776 N N . VAL A 1 103 ? -0.708 -6.277 -5.566 1.00 91.06 103 VAL A N 1
ATOM 777 C CA . VAL A 1 103 ? 0.324 -5.690 -6.407 1.00 91.06 103 VAL A CA 1
ATOM 778 C C . VAL A 1 103 ? -0.039 -6.026 -7.839 1.00 91.06 103 VAL A C 1
ATOM 780 O O . VAL A 1 103 ? -0.002 -7.192 -8.225 1.00 91.06 103 VAL A O 1
ATOM 783 N N . ASP A 1 104 ? -0.426 -4.999 -8.574 1.00 87.38 104 ASP A N 1
ATOM 784 C CA . ASP A 1 104 ? -0.688 -5.049 -10.000 1.00 87.38 104 ASP A CA 1
ATOM 785 C C . ASP A 1 104 ? 0.609 -4.752 -10.761 1.00 87.38 104 ASP A C 1
ATOM 787 O O . ASP A 1 104 ? 1.434 -3.944 -10.315 1.00 87.38 104 ASP A O 1
ATOM 791 N N . GLU A 1 105 ? 0.812 -5.436 -11.881 1.00 83.06 105 GLU A N 1
ATOM 792 C CA . GLU A 1 105 ? 2.065 -5.420 -12.640 1.00 83.06 105 GLU A CA 1
ATOM 793 C C . GLU A 1 105 ? 3.287 -5.830 -11.799 1.00 83.06 105 GLU A C 1
ATOM 795 O O . GLU A 1 105 ? 4.348 -5.197 -11.819 1.00 83.06 105 GLU A O 1
ATOM 800 N N . GLY A 1 106 ? 3.160 -6.921 -11.037 1.00 78.88 106 GLY A N 1
ATOM 801 C CA . GLY A 1 106 ? 4.192 -7.412 -10.123 1.00 78.88 106 GLY A CA 1
ATOM 802 C C . GLY A 1 106 ? 5.527 -7.723 -10.806 1.00 78.88 106 GLY A C 1
ATOM 803 O O . GLY A 1 106 ? 6.576 -7.658 -10.162 1.00 78.88 106 GLY A O 1
ATOM 804 N N . HIS A 1 107 ? 5.522 -7.979 -12.117 1.00 81.62 107 HIS A N 1
ATOM 805 C CA . HIS A 1 107 ? 6.733 -8.147 -12.922 1.00 81.62 107 HIS A CA 1
ATOM 806 C C . HIS A 1 107 ? 7.636 -6.892 -12.920 1.00 81.62 107 HIS A C 1
ATOM 808 O O . HIS A 1 107 ? 8.859 -7.012 -13.012 1.00 81.62 107 HIS A O 1
ATOM 814 N N . LEU A 1 108 ? 7.070 -5.695 -12.707 1.00 78.00 108 LEU A N 1
ATOM 815 C CA . LEU A 1 108 ? 7.806 -4.428 -12.590 1.00 78.00 108 LEU A CA 1
ATOM 816 C C . LEU A 1 108 ? 8.637 -4.314 -11.303 1.00 78.00 108 LEU A C 1
ATOM 818 O O . LEU A 1 108 ? 9.438 -3.386 -11.157 1.00 78.00 108 LEU A O 1
ATOM 822 N N . LEU A 1 109 ? 8.461 -5.234 -10.352 1.00 75.00 109 LEU A N 1
ATOM 823 C CA . LEU A 1 109 ? 9.277 -5.291 -9.141 1.00 75.00 109 LEU A CA 1
ATOM 824 C C . LEU A 1 109 ? 10.670 -5.884 -9.384 1.00 75.00 109 LEU A C 1
ATOM 826 O O . LEU A 1 109 ? 11.584 -5.562 -8.630 1.00 75.00 109 LEU A O 1
ATOM 830 N N . GLY A 1 110 ? 10.834 -6.724 -10.410 1.00 65.50 110 GLY A N 1
ATOM 831 C CA . GLY A 1 110 ? 12.092 -7.409 -10.739 1.00 65.50 110 GLY A CA 1
ATOM 832 C C . GLY A 1 110 ? 12.823 -6.853 -11.965 1.00 65.50 110 GLY A C 1
ATOM 833 O O . GLY A 1 110 ? 13.727 -7.502 -12.478 1.00 65.50 110 GLY A O 1
ATOM 834 N N . SER A 1 111 ? 12.409 -5.697 -12.498 1.00 66.12 111 SER A N 1
ATOM 835 C CA . SER A 1 111 ? 13.058 -5.103 -13.672 1.00 66.12 111 SER A CA 1
ATOM 836 C C . SER A 1 111 ? 14.358 -4.389 -13.287 1.00 66.12 111 SER A C 1
ATOM 838 O O . SER A 1 111 ? 14.334 -3.467 -12.464 1.00 66.12 111 SER A O 1
ATOM 840 N N . ILE A 1 112 ? 15.460 -4.775 -13.936 1.00 48.09 112 ILE A N 1
ATOM 841 C CA . ILE A 1 112 ? 16.835 -4.307 -13.698 1.00 48.09 112 ILE A CA 1
ATOM 842 C C . ILE A 1 112 ? 16.886 -2.776 -13.538 1.00 48.09 112 ILE A C 1
ATOM 844 O O . ILE A 1 112 ? 16.548 -2.030 -14.456 1.00 48.09 112 ILE A O 1
ATOM 848 N N . GLY A 1 113 ? 17.314 -2.303 -12.361 1.00 56.72 113 GLY A N 1
ATOM 849 C CA . GLY A 1 113 ? 17.538 -0.874 -12.072 1.00 56.72 113 GLY A CA 1
ATOM 850 C C . GLY A 1 113 ? 16.388 -0.124 -11.380 1.00 56.72 113 GLY A C 1
ATOM 851 O O . GLY A 1 113 ? 16.587 1.005 -10.933 1.00 56.72 113 GLY A O 1
ATOM 852 N N . ALA A 1 114 ? 15.217 -0.745 -11.208 1.00 54.91 114 ALA A N 1
ATOM 853 C CA . ALA A 1 114 ? 14.094 -0.206 -10.422 1.00 54.91 114 ALA A CA 1
ATOM 854 C C . ALA A 1 114 ? 13.946 -0.853 -9.024 1.00 54.91 114 ALA A C 1
ATOM 856 O O . ALA A 1 114 ? 13.028 -0.535 -8.259 1.00 54.91 114 ALA A O 1
ATOM 857 N N . GLU A 1 115 ? 14.843 -1.787 -8.707 1.00 55.12 115 GLU A N 1
ATOM 858 C CA . GLU A 1 115 ? 14.540 -2.948 -7.868 1.00 55.12 115 GLU A CA 1
ATOM 859 C C . GLU A 1 115 ? 14.512 -2.680 -6.367 1.00 55.12 115 GLU A C 1
ATOM 861 O O . GLU A 1 115 ? 13.607 -3.154 -5.687 1.00 55.12 115 GLU A O 1
ATOM 866 N N . THR A 1 116 ? 15.447 -1.921 -5.793 1.00 61.25 116 THR A N 1
ATOM 867 C CA . THR A 1 116 ? 15.573 -1.953 -4.328 1.00 61.25 116 THR A CA 1
ATOM 868 C C . THR A 1 116 ? 14.448 -1.182 -3.642 1.00 61.25 116 THR A C 1
ATOM 870 O O . THR A 1 116 ? 13.775 -1.723 -2.778 1.00 61.25 116 THR A O 1
ATOM 873 N N . THR A 1 117 ? 14.159 0.066 -4.015 1.00 73.19 117 THR A N 1
ATOM 874 C CA . THR A 1 117 ? 13.195 0.869 -3.238 1.00 73.19 117 THR A CA 1
ATOM 875 C C . THR A 1 117 ? 11.754 0.367 -3.369 1.00 73.19 117 THR A C 1
ATOM 877 O O . THR A 1 117 ? 11.047 0.325 -2.364 1.00 73.19 117 THR A O 1
ATOM 880 N N . ARG A 1 118 ? 11.312 -0.067 -4.557 1.00 79.12 118 ARG A N 1
ATOM 881 C CA . ARG A 1 118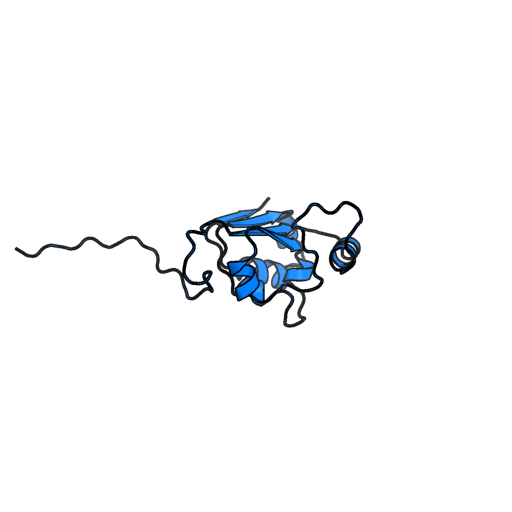 ? 9.938 -0.567 -4.759 1.00 79.12 118 ARG A CA 1
ATOM 882 C C . ARG A 1 118 ? 9.722 -1.903 -4.059 1.00 79.12 118 ARG A C 1
ATOM 884 O O . ARG A 1 118 ? 8.776 -2.031 -3.285 1.00 79.12 118 ARG A O 1
ATOM 891 N N . VAL A 1 119 ? 10.635 -2.859 -4.251 1.00 81.12 119 VAL A N 1
ATOM 892 C CA . VAL A 1 119 ? 10.570 -4.169 -3.587 1.00 81.12 119 VAL A CA 1
ATOM 893 C C . VAL A 1 119 ? 10.659 -4.016 -2.075 1.00 81.12 119 VAL A C 1
ATOM 895 O O . VAL A 1 119 ? 9.875 -4.636 -1.359 1.00 81.12 119 VAL A O 1
ATOM 898 N N . GLN A 1 120 ? 11.569 -3.178 -1.568 1.00 83.00 120 GLN A N 1
ATOM 899 C CA . GLN A 1 120 ? 11.708 -2.961 -0.126 1.00 83.00 120 GLN A CA 1
ATOM 900 C C . GLN A 1 120 ? 10.455 -2.308 0.467 1.00 83.00 120 GLN A C 1
ATOM 902 O O . GLN A 1 120 ? 9.999 -2.738 1.523 1.00 83.00 120 GLN A O 1
ATOM 907 N N . ARG A 1 121 ? 9.835 -1.342 -0.226 1.00 84.56 121 ARG A N 1
ATOM 908 C CA . ARG A 1 121 ? 8.563 -0.739 0.205 1.00 84.56 121 ARG A CA 1
ATOM 909 C C . ARG A 1 121 ? 7.426 -1.757 0.211 1.00 84.56 121 ARG A C 1
ATOM 911 O O . ARG A 1 121 ? 6.762 -1.894 1.231 1.00 84.56 121 ARG A O 1
ATOM 918 N N . VAL A 1 122 ? 7.252 -2.525 -0.869 1.00 87.50 122 VAL A N 1
ATOM 919 C CA . VAL A 1 122 ? 6.250 -3.605 -0.937 1.00 87.50 122 VAL A CA 1
ATOM 920 C C . VAL A 1 122 ? 6.461 -4.606 0.197 1.00 87.50 122 VAL A C 1
ATOM 922 O O . VAL A 1 122 ? 5.504 -4.969 0.877 1.00 87.50 122 VAL A O 1
ATOM 925 N N . ARG A 1 123 ? 7.704 -5.033 0.455 1.00 86.88 123 ARG A N 1
ATOM 926 C CA . ARG A 1 123 ? 8.032 -5.938 1.569 1.00 86.88 123 ARG A CA 1
ATOM 927 C C . ARG A 1 123 ? 7.701 -5.326 2.930 1.00 86.88 123 ARG A C 1
ATOM 929 O O . ARG A 1 123 ? 7.152 -6.032 3.771 1.00 86.88 123 ARG A O 1
ATOM 936 N N . ALA A 1 124 ? 7.984 -4.040 3.122 1.00 88.19 124 ALA A N 1
ATOM 937 C CA . ALA A 1 124 ? 7.751 -3.329 4.376 1.00 88.19 124 ALA A CA 1
ATOM 938 C C . ALA A 1 124 ? 6.262 -3.111 4.703 1.00 88.19 124 ALA A C 1
ATOM 940 O O . ALA A 1 124 ? 5.927 -2.968 5.879 1.00 88.19 124 ALA A O 1
ATOM 941 N N . VAL A 1 125 ? 5.365 -3.108 3.705 1.00 89.62 125 VAL A N 1
ATOM 942 C CA . VAL A 1 125 ? 3.912 -3.042 3.947 1.00 89.62 125 VAL A CA 1
ATOM 943 C C . VAL A 1 125 ? 3.490 -4.210 4.833 1.00 89.62 125 VAL A C 1
ATOM 945 O O . VAL A 1 125 ? 3.776 -5.369 4.529 1.00 89.62 125 VAL A O 1
ATOM 948 N N . ARG A 1 126 ? 2.764 -3.921 5.913 1.00 90.69 126 ARG A N 1
ATOM 949 C CA . ARG A 1 126 ? 2.231 -4.944 6.814 1.00 90.69 126 ARG A CA 1
ATOM 950 C C . ARG A 1 126 ? 0.870 -5.399 6.296 1.00 90.69 126 ARG A C 1
ATOM 952 O O . ARG A 1 126 ? -0.089 -4.632 6.339 1.00 90.69 126 ARG A O 1
ATOM 959 N N . ALA A 1 127 ? 0.789 -6.631 5.803 1.00 91.62 127 ALA A N 1
ATOM 960 C CA . ALA A 1 127 ? -0.456 -7.209 5.311 1.00 91.62 127 ALA A CA 1
ATOM 961 C C . ALA A 1 127 ? -0.558 -8.707 5.625 1.00 91.62 127 ALA A C 1
ATOM 963 O O . ALA A 1 127 ? 0.439 -9.419 5.495 1.00 91.62 127 ALA A O 1
ATOM 964 N N . GLU A 1 128 ? -1.757 -9.193 5.965 1.00 91.50 128 GLU A N 1
ATOM 965 C CA . GLU A 1 128 ? -1.995 -10.627 6.215 1.00 91.50 128 GLU A CA 1
ATOM 966 C C . GLU A 1 128 ? -1.904 -11.473 4.940 1.00 91.50 128 GLU A C 1
ATOM 968 O O . GLU A 1 128 ? -1.446 -12.614 4.966 1.00 91.50 128 GLU A O 1
ATOM 973 N N . ARG A 1 129 ? -2.381 -10.933 3.813 1.00 92.25 129 ARG A N 1
ATOM 974 C CA . ARG A 1 129 ? -2.431 -11.625 2.519 1.00 92.25 129 ARG A CA 1
ATOM 975 C C . ARG A 1 129 ? -1.831 -10.742 1.437 1.00 92.25 129 ARG A C 1
ATOM 977 O O . ARG A 1 129 ? -2.091 -9.542 1.400 1.00 92.25 129 ARG A O 1
ATOM 984 N N . ARG A 1 130 ? -1.066 -11.343 0.529 1.00 93.06 130 ARG A N 1
ATOM 985 C CA . ARG A 1 130 ? -0.425 -10.653 -0.598 1.00 93.06 130 ARG A CA 1
ATOM 986 C C . ARG A 1 130 ? -0.806 -11.343 -1.899 1.00 93.06 130 ARG A C 1
ATOM 988 O O . ARG A 1 130 ? -0.727 -12.564 -1.979 1.00 93.06 130 ARG A O 1
ATOM 995 N N . TRP A 1 131 ? -1.246 -10.558 -2.870 1.00 93.19 131 TRP A N 1
ATOM 996 C CA . TRP A 1 131 ? -1.650 -10.996 -4.201 1.00 93.19 131 TRP A CA 1
ATOM 997 C C . TRP A 1 131 ? -0.743 -10.263 -5.181 1.00 93.19 131 TRP A C 1
ATOM 999 O O . TRP A 1 131 ? -0.656 -9.041 -5.111 1.00 93.19 131 TRP A O 1
ATOM 1009 N N . MET A 1 132 ? -0.033 -11.003 -6.023 1.00 89.38 132 MET A N 1
ATOM 1010 C CA . MET A 1 132 ? 0.853 -10.451 -7.047 1.00 89.38 132 MET A CA 1
ATOM 1011 C C . MET A 1 132 ? 0.272 -10.895 -8.383 1.00 89.38 132 MET A C 1
ATOM 1013 O O . MET A 1 132 ? 0.109 -12.102 -8.578 1.00 89.38 132 MET A O 1
ATOM 1017 N N . MET A 1 133 ? -0.099 -9.937 -9.227 1.00 85.69 133 MET A N 1
ATOM 1018 C CA . MET A 1 133 ? -0.641 -10.173 -10.566 1.00 85.69 133 MET A CA 1
ATOM 1019 C C . MET A 1 133 ? 0.387 -9.802 -11.629 1.00 85.69 133 MET A C 1
ATOM 1021 O O . MET A 1 133 ? 1.187 -8.867 -11.378 1.00 85.69 133 MET A O 1
#

pLDDT: mean 70.25, std 17.13, range [31.06, 94.06]